Protein AF-X1VBW2-F1 (afdb_monomer)

Nearest PDB structures (foldseek):
  4lmq-assembly1_D  TM=4.873E-01  e=2.184E+00  Homo sapiens
  6ukl-assembly3_F  TM=3.690E-01  e=1.501E+00  Escherichia coli
  3hp3-assembly4_G  TM=3.374E-01  e=3.178E+00  Homo sapiens
  5dv7-assembly1_C  TM=2.559E-01  e=3.178E+00  Mus musculus

Foldseek 3Di:
DFDWDAPDPPDPVRTDGPPDDDDCVVVAVAWDDWDADPVRQKIWIQHDVVRDIDMDGDPPPVVVVVVVVCVVVPDDDPDDDD

Organism: NCBI:txid412755

Structure (mmCIF, N/CA/C/O backbone):
data_AF-X1VBW2-F1
#
_entry.id   AF-X1VBW2-F1
#
loop_
_atom_site.group_PDB
_atom_site.id
_atom_site.type_symbol
_atom_site.label_atom_id
_atom_site.label_alt_id
_atom_site.label_comp_id
_atom_site.label_asym_id
_atom_site.label_entity_id
_atom_site.label_seq_id
_atom_site.pdbx_PDB_ins_code
_atom_site.Cartn_x
_atom_site.Cartn_y
_atom_site.Cartn_z
_atom_site.occupancy
_atom_site.B_iso_or_equiv
_atom_site.auth_seq_id
_atom_site.auth_comp_id
_atom_site.auth_asym_id
_atom_site.auth_atom_id
_atom_site.pdbx_PDB_model_num
ATOM 1 N N . MET A 1 1 ? 3.536 5.332 -0.316 1.00 86.19 1 MET A N 1
ATOM 2 C CA . MET A 1 1 ? 2.282 4.596 -0.043 1.00 86.19 1 MET A CA 1
ATOM 3 C C . MET A 1 1 ? 2.063 4.569 1.456 1.00 86.19 1 MET A C 1
ATOM 5 O O . MET A 1 1 ? 3.024 4.317 2.171 1.00 86.19 1 MET A O 1
ATOM 9 N N . PHE A 1 2 ? 0.861 4.891 1.923 1.00 88.56 2 PHE A N 1
ATOM 10 C CA . PHE A 1 2 ? 0.559 5.123 3.339 1.00 88.56 2 PHE A CA 1
ATOM 11 C C . PHE A 1 2 ? -0.497 4.137 3.823 1.00 88.56 2 PHE A C 1
ATOM 13 O O . PHE A 1 2 ? -1.358 3.727 3.045 1.00 88.56 2 PHE A O 1
ATOM 20 N N . GLN A 1 3 ? -0.426 3.759 5.096 1.00 87.12 3 GLN A N 1
ATOM 21 C CA . GLN A 1 3 ? -1.398 2.870 5.714 1.00 87.12 3 GLN A CA 1
ATOM 22 C C . GLN A 1 3 ? -2.344 3.659 6.617 1.00 87.12 3 GLN A C 1
ATOM 24 O O . GLN A 1 3 ? -1.909 4.458 7.447 1.00 87.12 3 GLN A O 1
ATOM 29 N N . TYR A 1 4 ? -3.636 3.379 6.470 1.00 87.81 4 TYR A N 1
ATOM 30 C CA . TYR A 1 4 ? -4.700 3.945 7.287 1.00 87.81 4 TYR A CA 1
ATOM 31 C C . TYR A 1 4 ? -5.517 2.823 7.909 1.00 87.81 4 TYR A C 1
ATOM 33 O O . TYR A 1 4 ? -5.669 1.745 7.326 1.00 87.81 4 TYR A O 1
ATOM 41 N N . LEU A 1 5 ? -6.039 3.098 9.094 1.00 85.88 5 LEU A N 1
ATOM 42 C CA . LEU A 1 5 ? -7.034 2.280 9.752 1.00 85.88 5 LEU A CA 1
ATOM 43 C C . LEU A 1 5 ? -8.410 2.916 9.560 1.00 85.88 5 LEU A C 1
ATOM 45 O O . LEU A 1 5 ? -8.558 4.094 9.851 1.00 85.88 5 LEU A O 1
ATOM 49 N N . LEU A 1 6 ? -9.403 2.141 9.127 1.00 85.88 6 LEU A N 1
ATOM 50 C CA . LEU A 1 6 ? -10.803 2.566 9.152 1.00 85.88 6 LEU A CA 1
ATOM 51 C C . LEU A 1 6 ? -11.451 2.031 10.429 1.00 85.88 6 LEU A C 1
ATOM 53 O O . LEU A 1 6 ? -11.365 0.825 10.682 1.00 85.88 6 LEU A O 1
ATOM 57 N N . SER A 1 7 ? -12.075 2.899 11.229 1.00 86.19 7 SER A N 1
ATOM 58 C CA . SER A 1 7 ? -12.863 2.439 12.383 1.00 86.19 7 SER A CA 1
ATOM 59 C C . SER A 1 7 ? -14.229 1.893 11.967 1.00 86.19 7 SER A C 1
ATOM 61 O O . SER A 1 7 ? -14.779 1.054 12.671 1.00 86.19 7 SER A O 1
ATOM 63 N N . THR A 1 8 ? -14.745 2.310 10.806 1.00 84.31 8 THR A N 1
ATOM 64 C CA . THR A 1 8 ? -15.948 1.750 10.177 1.00 84.31 8 THR A CA 1
ATOM 65 C C . THR A 1 8 ? -15.589 1.166 8.816 1.00 84.31 8 THR A C 1
ATOM 67 O O . THR A 1 8 ? -14.915 1.806 8.008 1.00 84.31 8 THR A O 1
ATOM 70 N N . GLU A 1 9 ? -16.006 -0.075 8.549 1.00 84.56 9 GLU A N 1
ATOM 71 C CA . GLU A 1 9 ? -15.697 -0.723 7.274 1.00 84.56 9 GLU A CA 1
ATOM 72 C C . GLU A 1 9 ? -16.258 0.086 6.099 1.00 84.56 9 GLU A C 1
ATOM 74 O O . GLU A 1 9 ? -17.406 0.520 6.120 1.00 84.56 9 GLU A O 1
ATOM 79 N N . TRP A 1 10 ? -15.435 0.262 5.063 1.00 85.44 10 TRP A N 1
ATOM 80 C CA . TRP A 1 10 ? -15.787 0.970 3.824 1.00 85.44 10 TRP A CA 1
ATOM 81 C C . TRP A 1 10 ? -16.111 2.467 3.970 1.00 85.44 10 TRP A C 1
ATOM 83 O O . TRP A 1 10 ? -16.454 3.099 2.973 1.00 85.44 10 TRP A O 1
ATOM 93 N N . ASP A 1 11 ? -15.923 3.063 5.151 1.00 91.44 11 ASP A N 1
ATOM 94 C CA . ASP A 1 11 ? -16.075 4.503 5.364 1.00 91.44 11 ASP A CA 1
ATOM 95 C C . ASP A 1 11 ? -14.709 5.197 5.468 1.00 91.44 11 ASP A C 1
ATOM 97 O O . ASP A 1 11 ? -14.026 5.148 6.495 1.00 91.44 11 ASP A O 1
ATOM 101 N N . ILE A 1 12 ? -14.317 5.889 4.396 1.00 93.69 12 ILE A N 1
ATOM 102 C CA . ILE A 1 12 ? -13.045 6.619 4.327 1.00 93.69 12 ILE A CA 1
ATOM 103 C C . ILE A 1 12 ? -12.973 7.812 5.289 1.00 93.69 12 ILE A C 1
ATOM 105 O O . ILE A 1 12 ? -11.873 8.224 5.652 1.00 93.69 12 ILE A O 1
ATOM 109 N N . SER A 1 13 ? -14.109 8.361 5.734 1.00 96.69 13 SER A N 1
ATOM 110 C CA . SER A 1 13 ? -14.113 9.466 6.702 1.00 96.69 13 SER A CA 1
ATOM 111 C C . SER A 1 13 ? -13.587 9.029 8.071 1.00 96.69 13 SER A C 1
ATOM 113 O O . SER A 1 13 ? -13.089 9.848 8.839 1.00 96.69 13 SER A O 1
ATOM 115 N N . THR 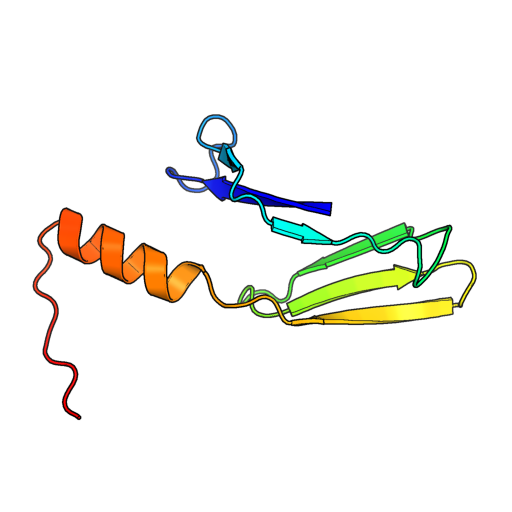A 1 14 ? -13.612 7.720 8.336 1.00 91.31 14 THR A N 1
ATOM 116 C CA . THR A 1 14 ? -13.084 7.112 9.559 1.00 91.31 14 THR A CA 1
ATOM 117 C C . THR A 1 14 ? -11.603 6.733 9.477 1.00 91.31 14 THR A C 1
ATOM 119 O O . THR A 1 14 ? -11.093 6.02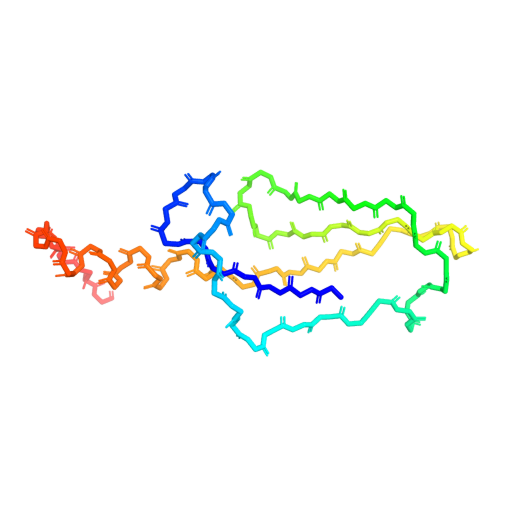9 10.352 1.00 91.31 14 THR A O 1
ATOM 122 N N . ALA A 1 15 ? -10.902 7.165 8.423 1.00 92.25 15 ALA A N 1
ATOM 123 C CA . ALA A 1 15 ? -9.505 6.832 8.201 1.00 92.25 15 ALA A CA 1
ATOM 124 C C . ALA A 1 15 ? -8.563 7.567 9.167 1.00 92.25 15 ALA A C 1
ATOM 126 O O . ALA A 1 15 ? -8.386 8.781 9.091 1.00 92.25 15 ALA A O 1
ATOM 127 N N . THR A 1 16 ? -7.856 6.803 9.995 1.00 91.69 16 THR A N 1
ATOM 128 C CA . THR A 1 16 ? -6.779 7.290 10.861 1.00 91.69 16 THR A CA 1
ATOM 129 C C . THR A 1 16 ? -5.435 6.817 10.324 1.00 91.69 16 THR A C 1
ATOM 131 O O . THR A 1 16 ? -5.224 5.621 10.113 1.00 91.69 16 THR A O 1
ATOM 134 N N . TYR A 1 17 ? -4.511 7.749 10.085 1.00 89.06 17 TYR A N 1
ATOM 135 C CA . TYR A 1 17 ? -3.146 7.409 9.683 1.00 89.06 17 TYR A CA 1
ATOM 136 C C . TYR A 1 17 ? -2.418 6.713 10.835 1.00 89.06 17 TYR A C 1
ATOM 138 O O . TYR A 1 17 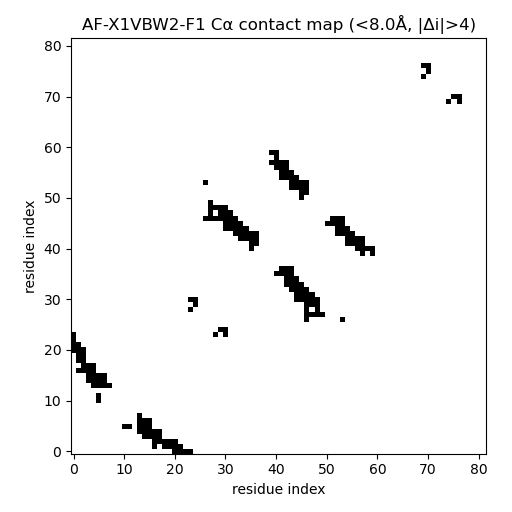? -2.462 7.188 11.965 1.00 89.06 17 TYR A O 1
ATOM 146 N N . ILE A 1 18 ? -1.731 5.605 10.551 1.00 88.12 18 ILE A N 1
ATOM 147 C CA . ILE A 1 18 ? -1.064 4.790 11.584 1.00 88.12 18 ILE A CA 1
ATOM 148 C C . ILE A 1 18 ? 0.467 4.853 11.518 1.00 88.12 18 ILE A C 1
ATOM 150 O O . ILE A 1 18 ? 1.143 3.887 11.866 1.00 88.12 18 ILE A O 1
ATOM 154 N N . GLU A 1 19 ? 1.017 5.952 10.995 1.00 89.38 19 GLU A N 1
ATOM 155 C CA . GLU A 1 19 ? 2.469 6.203 10.925 1.00 89.38 19 GLU A CA 1
ATOM 156 C C . GLU A 1 19 ? 3.274 5.156 10.137 1.00 89.38 19 GLU A C 1
ATOM 158 O O . GLU A 1 19 ? 4.498 5.079 10.231 1.00 89.38 19 GLU A O 1
ATOM 163 N N . LYS A 1 20 ? 2.601 4.364 9.296 1.00 86.38 20 LYS A N 1
ATOM 164 C CA . LYS A 1 20 ? 3.242 3.382 8.420 1.00 86.38 20 LYS A CA 1
ATOM 165 C C . LYS A 1 20 ? 3.194 3.831 6.974 1.00 86.38 20 LYS A C 1
ATOM 167 O O . LYS A 1 20 ? 2.131 4.119 6.419 1.00 86.38 20 LYS A O 1
ATOM 172 N N . SER A 1 21 ? 4.361 3.814 6.343 1.00 90.06 21 SER A N 1
ATOM 173 C CA . SER A 1 21 ? 4.499 4.092 4.923 1.00 90.06 21 SER A CA 1
ATOM 174 C C . SER A 1 21 ? 5.564 3.212 4.276 1.00 90.06 21 SER A C 1
ATOM 176 O O . SER A 1 21 ? 6.458 2.685 4.935 1.00 90.06 21 SER A O 1
ATOM 178 N N . LYS A 1 22 ? 5.442 3.043 2.961 1.00 90.75 22 LYS A N 1
ATOM 179 C CA . LYS A 1 22 ? 6.434 2.396 2.106 1.00 90.75 22 LYS A CA 1
ATOM 180 C C . LYS A 1 22 ? 6.681 3.270 0.883 1.00 90.75 22 LYS A C 1
ATOM 182 O O . LYS A 1 22 ? 5.744 3.593 0.141 1.00 90.75 22 LYS A O 1
ATOM 187 N N . TYR A 1 23 ? 7.937 3.658 0.699 1.00 93.75 23 TYR A N 1
ATOM 188 C CA . TYR A 1 23 ? 8.440 4.205 -0.552 1.00 93.75 23 TYR A CA 1
ATOM 189 C C . TYR A 1 23 ? 8.830 3.045 -1.472 1.00 93.75 23 TYR A C 1
ATOM 191 O O . TYR A 1 23 ? 9.466 2.093 -1.015 1.00 93.75 23 TYR A O 1
ATOM 199 N N . VAL A 1 24 ? 8.363 3.104 -2.719 1.00 94.31 24 VAL A N 1
ATOM 200 C CA . VAL A 1 24 ? 8.591 2.071 -3.749 1.00 94.31 24 VAL A CA 1
ATOM 201 C C . VAL A 1 24 ? 9.441 2.585 -4.915 1.00 94.31 24 VAL A C 1
ATOM 203 O O . VAL A 1 24 ? 9.687 1.858 -5.869 1.00 94.31 24 VAL A O 1
ATOM 206 N N . GLY A 1 25 ? 9.847 3.859 -4.863 1.00 94.81 25 GLY A N 1
ATOM 207 C CA . GLY A 1 25 ? 10.621 4.487 -5.934 1.00 94.81 25 GLY A CA 1
ATOM 208 C C . GLY A 1 25 ? 12.077 4.025 -5.985 1.00 94.81 25 GLY A C 1
ATOM 209 O O . GLY A 1 25 ? 12.736 4.251 -6.994 1.00 94.81 25 GLY A O 1
ATOM 210 N N . ASP A 1 26 ? 12.562 3.370 -4.926 1.00 94.38 26 ASP A N 1
ATOM 211 C CA . ASP A 1 26 ? 13.871 2.707 -4.920 1.00 94.38 26 ASP A CA 1
ATOM 212 C C . ASP A 1 26 ? 13.832 1.402 -5.730 1.00 94.38 26 ASP A C 1
ATOM 214 O O . ASP A 1 26 ? 14.837 0.986 -6.302 1.00 94.38 26 ASP A O 1
ATOM 218 N N . GLU A 1 27 ? 12.668 0.749 -5.789 1.00 94.69 27 GLU A N 1
ATOM 219 C CA . GLU A 1 27 ? 12.453 -0.471 -6.556 1.00 94.69 27 GLU A CA 1
ATOM 220 C C . GLU A 1 27 ? 12.181 -0.194 -8.035 1.00 94.69 27 GLU A C 1
ATOM 222 O O . GLU A 1 27 ? 12.756 -0.874 -8.877 1.00 94.69 27 GLU A O 1
ATOM 227 N N . ASP A 1 28 ? 11.332 0.780 -8.367 1.00 96.88 28 ASP A N 1
ATOM 228 C CA . ASP A 1 28 ? 11.086 1.234 -9.743 1.00 96.88 28 ASP A CA 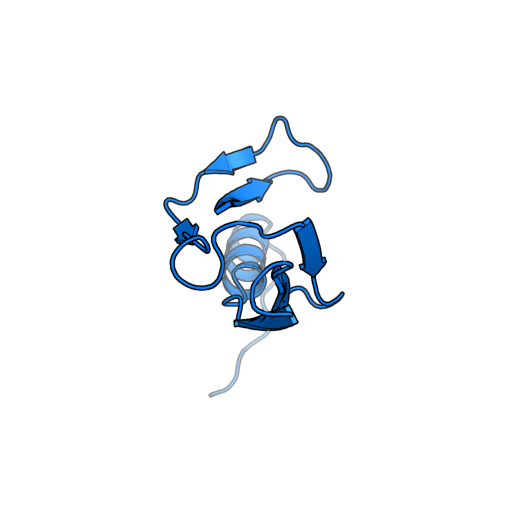1
ATOM 229 C C . ASP A 1 28 ? 10.602 2.691 -9.714 1.00 96.88 28 ASP A C 1
ATOM 231 O O . ASP A 1 28 ? 9.724 3.044 -8.926 1.00 96.88 28 ASP A O 1
ATOM 235 N N . THR A 1 29 ? 11.147 3.550 -10.577 1.00 96.94 29 THR A N 1
ATOM 236 C CA . THR A 1 29 ? 10.757 4.969 -10.641 1.00 96.94 29 THR A CA 1
ATOM 237 C C . THR A 1 29 ? 9.478 5.208 -11.449 1.00 96.94 29 THR A C 1
ATOM 239 O O . THR A 1 29 ? 8.948 6.320 -11.436 1.00 96.94 29 THR A O 1
ATOM 242 N N . TYR A 1 30 ? 8.940 4.177 -12.112 1.00 96.75 30 TYR A N 1
ATOM 243 C CA . TYR A 1 30 ? 7.660 4.202 -12.818 1.00 96.75 30 TYR A CA 1
ATOM 244 C C . TYR A 1 30 ? 6.779 2.978 -12.474 1.00 96.75 30 TYR A C 1
ATOM 246 O O . TYR A 1 30 ? 6.520 2.110 -13.319 1.00 96.75 30 TYR A O 1
ATOM 254 N N . PRO A 1 31 ? 6.289 2.878 -11.223 1.00 96.00 31 PRO A N 1
ATOM 255 C CA . PRO A 1 31 ? 5.314 1.866 -10.839 1.00 96.00 31 PRO A CA 1
ATOM 256 C C . PRO A 1 31 ? 3.922 2.237 -11.374 1.00 96.00 31 PRO A C 1
ATOM 258 O O . PRO A 1 31 ? 3.500 3.388 -11.269 1.00 96.00 31 PRO A O 1
ATOM 261 N N . PHE A 1 32 ? 3.184 1.268 -11.923 1.00 95.06 32 PHE A N 1
ATOM 262 C CA . PHE A 1 32 ? 1.907 1.535 -12.614 1.00 95.06 32 PHE A CA 1
ATOM 263 C C . PHE A 1 32 ? 0.744 0.616 -12.218 1.00 95.06 32 PHE A C 1
ATOM 265 O O . PHE A 1 32 ? -0.389 0.849 -12.631 1.00 95.06 32 PHE A O 1
ATOM 272 N N . GLY A 1 33 ? 0.994 -0.416 -11.412 1.00 94.50 33 GLY A N 1
ATOM 273 C CA . GLY A 1 33 ? -0.041 -1.334 -10.933 1.00 94.50 33 GLY A CA 1
ATOM 274 C C . GLY A 1 33 ? 0.089 -1.603 -9.439 1.00 94.50 33 GLY A C 1
ATOM 275 O O . GLY A 1 33 ? 1.204 -1.707 -8.930 1.00 94.50 33 GLY A O 1
ATOM 276 N N . LEU A 1 34 ? -1.051 -1.740 -8.757 1.00 94.38 34 LEU A N 1
ATOM 277 C CA . LEU A 1 34 ? -1.159 -2.079 -7.337 1.00 94.38 34 LEU A CA 1
ATOM 278 C C . LEU A 1 34 ? -2.287 -3.098 -7.143 1.00 94.38 34 LEU A C 1
ATOM 280 O O . LEU A 1 34 ? -3.401 -2.886 -7.614 1.00 94.38 34 LEU A O 1
ATOM 284 N N . SER A 1 35 ? -2.011 -4.178 -6.414 1.00 95.38 35 SER A N 1
ATOM 285 C CA . SER A 1 35 ? -3.031 -5.150 -6.009 1.00 95.38 35 SER A CA 1
ATOM 286 C C . SER A 1 35 ? -2.747 -5.710 -4.621 1.00 95.38 35 SER A C 1
ATOM 288 O O . SER A 1 35 ? -1.592 -5.883 -4.231 1.00 95.38 35 SER A O 1
ATOM 290 N N . PHE A 1 36 ? -3.803 -6.061 -3.894 1.00 92.00 36 PHE A N 1
ATOM 291 C CA . PHE A 1 36 ? -3.716 -6.750 -2.609 1.00 92.00 36 PHE A CA 1
ATOM 292 C C . PHE A 1 36 ? -4.168 -8.200 -2.758 1.00 92.00 36 PHE A C 1
ATOM 294 O O . PHE A 1 36 ? -5.077 -8.506 -3.531 1.00 92.00 36 PHE A O 1
ATOM 301 N N . LYS A 1 37 ? -3.543 -9.110 -2.006 1.00 92.75 37 LYS A N 1
ATOM 302 C CA . LYS A 1 37 ? -4.085 -10.463 -1.844 1.00 92.75 37 LYS A CA 1
ATOM 303 C C . LYS A 1 37 ? -5.416 -10.365 -1.078 1.00 92.75 37 LYS A C 1
ATOM 305 O O . LYS A 1 37 ? -5.474 -9.582 -0.130 1.00 92.75 37 LYS A O 1
ATOM 310 N N . PRO A 1 38 ? -6.455 -11.157 -1.410 1.00 88.44 38 PRO A N 1
ATOM 311 C CA . PRO A 1 38 ? -7.760 -11.067 -0.743 1.00 88.44 38 PRO A CA 1
ATOM 312 C C . PRO A 1 38 ? -7.727 -11.239 0.782 1.00 88.44 38 PRO A C 1
ATOM 314 O O . PRO A 1 38 ? -8.561 -10.682 1.485 1.00 88.44 38 PRO A O 1
ATOM 317 N N . ASP A 1 39 ? -6.746 -11.975 1.311 1.00 86.06 39 ASP A N 1
ATOM 318 C CA . ASP A 1 39 ? -6.556 -12.149 2.757 1.00 86.06 39 ASP A CA 1
ATOM 319 C C . ASP A 1 39 ? -5.830 -10.972 3.445 1.00 86.06 39 ASP A C 1
ATOM 321 O O . ASP A 1 39 ? -5.618 -10.997 4.657 1.00 86.06 39 ASP A O 1
ATOM 325 N N . GLY A 1 40 ? -5.422 -9.949 2.687 1.00 84.38 40 GLY A N 1
ATOM 326 C CA . GLY A 1 40 ? -4.732 -8.756 3.178 1.00 84.38 40 GLY A CA 1
ATOM 327 C C . GLY A 1 40 ? -3.285 -8.978 3.629 1.00 84.38 40 GLY A C 1
ATOM 328 O O . GLY A 1 40 ? -2.674 -8.054 4.157 1.00 84.38 40 GLY A O 1
ATOM 329 N N . SER A 1 41 ? -2.715 -10.172 3.432 1.00 89.75 41 SER A N 1
ATOM 330 C CA . SER A 1 41 ? -1.362 -10.511 3.909 1.00 89.75 41 SER A CA 1
ATOM 331 C C . SER A 1 41 ? -0.240 -10.033 2.988 1.00 89.75 41 SER A C 1
ATOM 333 O O . SER A 1 41 ? 0.925 -9.988 3.387 1.00 89.75 41 SER A O 1
ATOM 335 N N . LYS A 1 42 ? -0.572 -9.702 1.737 1.00 92.25 42 LYS A N 1
ATOM 336 C CA . LYS A 1 42 ? 0.395 -9.324 0.709 1.00 92.25 42 LYS A CA 1
ATOM 337 C C . LYS A 1 42 ? -0.118 -8.191 -0.159 1.00 92.25 42 LYS A C 1
ATOM 339 O O . LYS A 1 42 ? -1.315 -8.082 -0.427 1.00 92.25 42 LYS A O 1
ATOM 344 N N . MET A 1 43 ? 0.832 -7.420 -0.658 1.00 93.25 43 MET A N 1
ATOM 345 C CA . MET A 1 43 ? 0.635 -6.375 -1.648 1.00 93.25 43 MET A CA 1
ATOM 346 C C . MET A 1 43 ? 1.627 -6.570 -2.792 1.00 93.25 43 MET A C 1
ATOM 348 O O . MET A 1 43 ? 2.772 -6.964 -2.566 1.00 93.25 43 MET A O 1
ATOM 352 N N . TYR A 1 44 ? 1.177 -6.279 -4.005 1.00 96.50 44 TYR A N 1
ATOM 353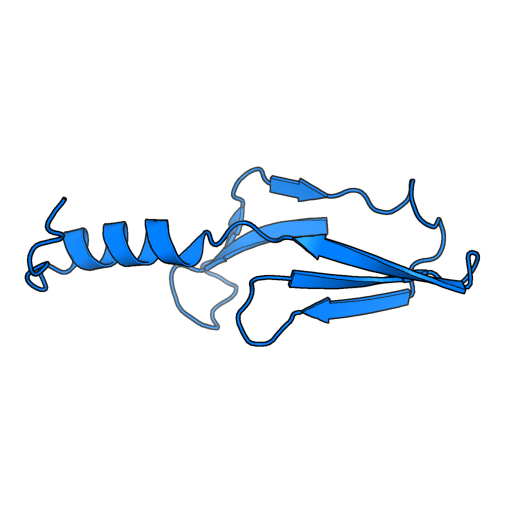 C CA . TYR A 1 44 ? 1.929 -6.429 -5.241 1.00 96.50 44 TYR A CA 1
ATOM 354 C C . TYR A 1 44 ? 1.992 -5.090 -5.968 1.00 96.50 44 TYR A C 1
ATOM 356 O O . TYR A 1 44 ? 0.968 -4.419 -6.099 1.00 96.50 44 TYR A O 1
ATOM 364 N N . ILE A 1 45 ? 3.179 -4.731 -6.452 1.00 97.00 45 ILE A N 1
ATOM 365 C CA . ILE A 1 45 ? 3.421 -3.549 -7.282 1.00 97.00 45 ILE A CA 1
ATOM 366 C C . ILE A 1 45 ? 4.001 -3.997 -8.619 1.00 97.00 45 ILE A C 1
ATOM 368 O O . ILE A 1 45 ? 4.922 -4.812 -8.647 1.00 97.00 45 ILE A O 1
ATOM 372 N N . MET A 1 46 ? 3.488 -3.447 -9.717 1.00 97.62 46 MET A N 1
ATOM 373 C CA . MET A 1 46 ? 4.066 -3.636 -11.049 1.00 97.62 46 MET A CA 1
ATOM 374 C C . MET A 1 46 ? 4.967 -2.451 -11.400 1.00 97.62 46 MET A C 1
ATOM 376 O O . MET A 1 46 ? 4.483 -1.321 -11.496 1.00 97.62 46 MET A O 1
ATOM 380 N N . GLY A 1 47 ? 6.258 -2.719 -11.599 1.00 97.69 47 GLY A N 1
ATOM 381 C CA . GLY A 1 47 ? 7.236 -1.765 -12.118 1.00 97.69 47 GLY A CA 1
ATOM 382 C C . GLY A 1 47 ? 7.317 -1.833 -13.642 1.00 97.69 47 GLY A C 1
ATOM 383 O O . GLY A 1 47 ? 7.480 -2.917 -14.211 1.00 97.69 47 GLY A O 1
ATOM 384 N N . TYR A 1 48 ? 7.166 -0.692 -14.315 1.00 97.38 48 TYR A N 1
ATOM 385 C CA . TYR A 1 48 ? 7.206 -0.629 -15.775 1.00 97.38 48 TYR A CA 1
ATOM 386 C C . TYR A 1 48 ? 8.638 -0.673 -16.314 1.00 97.38 48 TYR A C 1
ATOM 388 O O . TYR A 1 48 ? 8.909 -1.405 -17.268 1.00 97.38 48 TYR A O 1
ATOM 396 N N . LEU A 1 49 ? 9.559 0.093 -15.716 1.00 97.12 49 LEU A N 1
ATOM 397 C CA . LEU A 1 49 ? 10.924 0.237 -16.232 1.00 97.12 49 LEU A CA 1
ATOM 398 C C . LEU A 1 49 ? 11.726 -1.042 -16.023 1.00 97.12 49 LEU A C 1
ATOM 400 O O . LEU A 1 49 ? 12.351 -1.548 -16.957 1.00 97.12 49 LEU A O 1
ATOM 404 N N . ASN A 1 50 ? 11.631 -1.607 -14.823 1.00 96.69 50 ASN A N 1
ATOM 405 C CA . ASN A 1 50 ? 12.344 -2.820 -14.448 1.00 96.69 50 ASN A CA 1
ATOM 406 C C . ASN A 1 50 ? 11.599 -4.092 -14.864 1.00 96.69 50 ASN A C 1
ATOM 408 O O . ASN A 1 50 ? 12.115 -5.190 -14.660 1.00 96.69 50 ASN A O 1
ATOM 412 N N . LYS A 1 51 ? 10.392 -3.968 -15.443 1.00 96.62 51 LYS A N 1
ATOM 413 C CA . LYS A 1 51 ? 9.548 -5.086 -15.909 1.00 96.62 51 LYS A CA 1
ATOM 414 C C . LYS A 1 51 ? 9.383 -6.173 -14.843 1.00 96.62 51 LYS A C 1
ATOM 416 O O . LYS A 1 51 ? 9.447 -7.367 -15.131 1.00 96.62 51 LYS A O 1
ATOM 421 N N . THR A 1 52 ? 9.216 -5.742 -13.597 1.00 97.62 52 THR A N 1
ATOM 422 C CA . THR A 1 52 ? 9.279 -6.605 -12.417 1.00 97.62 52 THR A CA 1
ATOM 423 C C . THR A 1 52 ? 8.039 -6.409 -11.555 1.00 97.62 52 THR A C 1
ATOM 425 O O . THR A 1 52 ? 7.520 -5.300 -11.421 1.00 97.62 52 THR A O 1
ATOM 428 N N . ILE A 1 53 ? 7.559 -7.503 -10.963 1.00 97.50 53 ILE A N 1
ATOM 429 C CA . ILE A 1 53 ? 6.520 -7.468 -9.935 1.00 97.50 53 ILE A CA 1
ATOM 430 C C . ILE A 1 53 ? 7.201 -7.562 -8.574 1.00 97.50 53 ILE A C 1
ATOM 432 O O . ILE A 1 53 ? 7.862 -8.555 -8.269 1.00 97.50 53 ILE A O 1
ATOM 436 N N . TYR A 1 54 ? 7.001 -6.546 -7.744 1.00 96.94 54 TYR A N 1
ATOM 437 C CA . TYR A 1 54 ? 7.484 -6.508 -6.370 1.00 96.94 54 TYR A CA 1
ATOM 438 C C . TYR A 1 54 ? 6.380 -6.985 -5.432 1.00 96.94 54 TYR A C 1
ATOM 440 O O . TYR A 1 54 ? 5.223 -6.583 -5.564 1.00 96.94 54 TYR A O 1
ATOM 448 N N . GLN A 1 55 ? 6.731 -7.844 -4.477 1.00 96.00 55 GLN A N 1
ATOM 449 C CA . GLN A 1 55 ? 5.810 -8.366 -3.471 1.00 96.00 55 GLN A CA 1
ATOM 450 C C . GLN A 1 55 ? 6.250 -7.895 -2.088 1.00 96.00 55 GLN A C 1
ATOM 452 O O . GLN A 1 55 ? 7.402 -8.079 -1.701 1.00 96.00 55 GLN A O 1
ATOM 457 N N . TYR A 1 56 ? 5.298 -7.396 -1.308 1.00 92.44 56 TYR A N 1
ATOM 458 C CA . TYR A 1 56 ? 5.514 -6.986 0.072 1.00 92.44 56 TYR A CA 1
ATOM 459 C C . TYR A 1 56 ? 4.601 -7.772 1.003 1.00 92.44 56 TYR A C 1
ATOM 461 O O . TYR A 1 56 ? 3.404 -7.921 0.740 1.00 92.44 56 TYR A O 1
ATOM 469 N N . SER A 1 57 ? 5.166 -8.250 2.107 1.00 91.00 57 SER A N 1
ATOM 470 C CA . SER A 1 57 ? 4.393 -8.806 3.214 1.00 91.00 57 SER A CA 1
ATOM 471 C C . SER A 1 57 ? 3.776 -7.666 4.013 1.00 91.00 57 SER A C 1
ATOM 473 O O . SER A 1 57 ? 4.482 -6.763 4.463 1.00 91.00 57 SER A O 1
ATOM 475 N N . LEU A 1 58 ? 2.462 -7.714 4.207 1.00 84.31 58 LEU A N 1
ATOM 476 C CA . LEU A 1 58 ? 1.754 -6.792 5.079 1.00 84.31 58 LEU A CA 1
ATOM 477 C C . LEU A 1 58 ? 1.564 -7.472 6.434 1.00 84.31 58 LEU A C 1
ATOM 479 O O . LEU A 1 58 ? 0.915 -8.520 6.502 1.00 84.31 58 LEU A O 1
ATOM 483 N N . PRO A 1 59 ? 2.114 -6.913 7.525 1.00 72.94 59 PRO A N 1
ATOM 484 C CA . PRO A 1 59 ? 1.827 -7.425 8.853 1.00 72.94 59 PRO A CA 1
ATOM 485 C C . PRO A 1 59 ? 0.315 -7.366 9.073 1.00 72.94 59 PRO A C 1
ATOM 487 O O . PRO A 1 59 ? -0.295 -6.316 8.859 1.00 72.94 59 PRO A O 1
ATOM 490 N N . LEU A 1 60 ? -0.285 -8.485 9.490 1.00 63.91 60 LEU A N 1
ATOM 491 C CA . LEU A 1 60 ? -1.706 -8.584 9.820 1.00 63.91 60 LEU A CA 1
ATOM 492 C C . LEU A 1 60 ? -2.045 -7.636 10.981 1.00 63.91 60 LEU A C 1
ATOM 494 O O . LEU A 1 60 ? -2.118 -8.047 12.136 1.00 63.91 60 LEU A O 1
ATOM 498 N N . LEU A 1 61 ? -2.305 -6.363 10.684 1.00 58.75 61 LEU A N 1
ATOM 499 C CA . LEU A 1 61 ? -2.787 -5.408 11.683 1.00 58.75 61 LEU A CA 1
ATOM 500 C C . LEU A 1 61 ? -4.227 -5.738 12.112 1.00 58.75 61 LEU A C 1
ATOM 502 O O . LEU A 1 61 ? -4.664 -5.361 13.195 1.00 58.75 61 LEU A O 1
ATOM 506 N N . ARG A 1 62 ? -4.953 -6.507 11.287 1.00 57.47 62 ARG A N 1
ATOM 507 C CA . ARG A 1 62 ? -6.327 -6.930 11.572 1.00 57.47 62 ARG A CA 1
ATOM 508 C C . ARG A 1 62 ? -6.442 -7.890 12.758 1.00 57.47 62 ARG A C 1
ATOM 510 O O . ARG A 1 62 ? -7.466 -7.838 13.424 1.00 57.47 62 ARG A O 1
ATOM 517 N N . LYS A 1 63 ? -5.437 -8.727 13.064 1.00 52.44 63 LYS A N 1
ATOM 518 C CA . LYS A 1 63 ? -5.531 -9.644 14.221 1.00 52.44 63 LYS A CA 1
ATOM 519 C C . LYS A 1 63 ? -5.464 -8.892 15.549 1.00 52.44 63 LYS A C 1
ATOM 521 O O . LYS A 1 63 ? -6.307 -9.118 16.406 1.00 52.44 63 LYS A O 1
ATOM 526 N N . PHE A 1 64 ? -4.518 -7.963 15.684 1.00 51.69 64 PHE A N 1
ATOM 527 C CA . PHE A 1 64 ? -4.374 -7.177 16.910 1.00 51.69 64 PHE A CA 1
ATOM 528 C C . PHE A 1 64 ? -5.536 -6.207 17.109 1.00 51.69 64 PHE A C 1
ATOM 530 O O . PHE A 1 64 ? -6.020 -6.069 18.224 1.00 51.69 64 PHE A O 1
ATOM 537 N N . LEU A 1 65 ? -6.048 -5.599 16.036 1.00 56.28 65 LEU A N 1
ATOM 538 C CA . LEU A 1 65 ? -7.149 -4.658 16.179 1.00 56.28 65 LEU A CA 1
ATOM 539 C C . LEU A 1 65 ? -8.515 -5.335 16.354 1.00 56.28 65 LEU A C 1
ATOM 541 O O . LEU A 1 65 ? -9.297 -4.849 17.157 1.00 56.28 65 LEU A O 1
ATOM 545 N N . LYS A 1 66 ? -8.800 -6.471 15.691 1.00 56.34 66 LYS A N 1
ATOM 546 C CA . LYS A 1 66 ? -10.019 -7.246 15.994 1.00 56.34 66 LYS A CA 1
ATOM 547 C C . LYS A 1 66 ?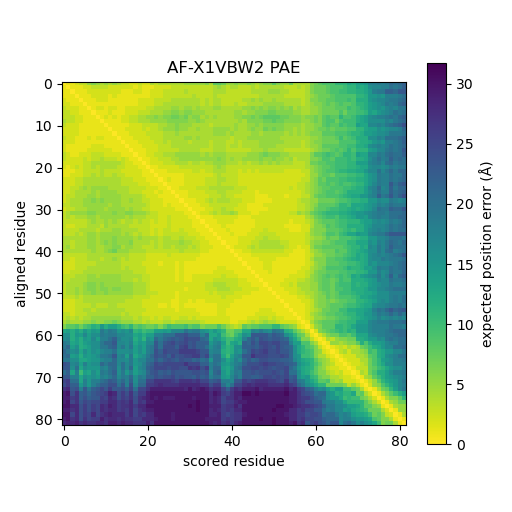 -10.015 -7.763 17.426 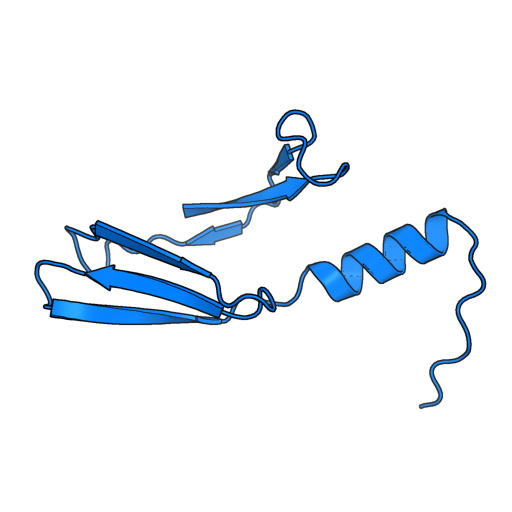1.00 56.34 66 LYS A C 1
ATOM 549 O O . LYS A 1 66 ? -11.062 -7.735 18.049 1.00 56.34 66 LYS A O 1
ATOM 554 N N . ALA A 1 67 ? -8.867 -8.205 17.942 1.00 50.97 67 ALA A N 1
ATOM 555 C CA . ALA A 1 67 ? -8.761 -8.612 19.339 1.00 50.97 67 ALA A CA 1
ATOM 556 C C . ALA A 1 67 ? -9.050 -7.430 20.275 1.00 50.97 67 ALA A C 1
ATOM 558 O O . ALA A 1 67 ? -9.889 -7.550 21.152 1.00 50.97 67 ALA A O 1
ATOM 559 N N . VAL A 1 68 ? -8.442 -6.262 20.046 1.00 55.12 68 VAL A N 1
ATOM 560 C CA . VAL A 1 68 ? -8.675 -5.070 20.884 1.00 55.12 68 VAL A CA 1
ATOM 561 C C . VAL A 1 68 ? -10.110 -4.527 20.760 1.00 55.12 68 VAL A C 1
ATOM 563 O O . VAL A 1 68 ? -10.689 -4.140 21.770 1.00 55.12 68 VAL A O 1
ATOM 566 N N . LEU A 1 69 ? -10.716 -4.548 19.567 1.00 56.12 69 LEU A N 1
ATOM 567 C CA . LEU A 1 69 ? -12.122 -4.169 19.351 1.00 56.12 69 LEU A CA 1
ATOM 568 C C . LEU A 1 69 ? -13.096 -5.186 19.971 1.00 56.12 69 LEU A C 1
ATOM 570 O O . LEU A 1 69 ? -14.037 -4.781 20.637 1.00 56.12 69 LEU A O 1
ATOM 574 N N . SER A 1 70 ? -12.822 -6.490 19.860 1.00 56.53 70 SER A N 1
ATOM 575 C CA . SER A 1 70 ? -13.603 -7.551 20.518 1.00 56.53 70 SER A CA 1
ATOM 576 C C . SER A 1 70 ? -13.539 -7.459 22.046 1.00 56.53 70 SER A C 1
ATOM 578 O O . SER A 1 70 ? -14.555 -7.684 22.700 1.00 56.53 70 SER A O 1
ATOM 580 N N . ILE A 1 71 ? -12.386 -7.078 22.617 1.00 58.72 71 ILE A N 1
ATOM 581 C CA . ILE A 1 71 ? -12.261 -6.796 24.058 1.00 58.72 71 ILE A CA 1
ATOM 582 C C . ILE A 1 71 ? -13.137 -5.591 24.447 1.00 58.72 71 ILE A C 1
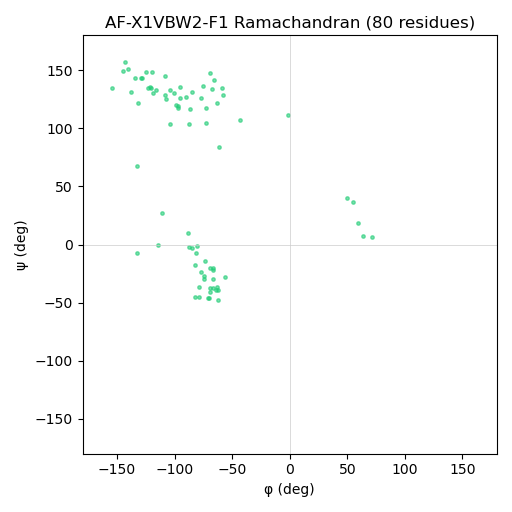ATOM 584 O O . ILE A 1 71 ? -13.754 -5.606 25.509 1.00 58.72 71 ILE A O 1
ATOM 588 N N . ALA A 1 72 ? -13.211 -4.557 23.601 1.00 57.09 72 ALA A N 1
ATOM 589 C CA . ALA A 1 72 ? -14.009 -3.356 23.862 1.00 57.09 72 ALA A CA 1
ATOM 590 C C . ALA A 1 72 ? -15.527 -3.571 23.685 1.00 57.09 72 ALA A C 1
ATOM 592 O O . ALA A 1 72 ? -16.313 -2.897 24.347 1.00 57.09 72 ALA A O 1
ATOM 593 N N . GLU A 1 73 ? -15.940 -4.516 22.835 1.00 62.28 73 GLU A N 1
ATOM 594 C CA . GLU A 1 73 ? -17.349 -4.857 22.573 1.00 62.28 73 GLU A CA 1
ATOM 595 C C . GLU A 1 73 ? -17.926 -5.903 23.549 1.00 62.28 73 GLU A C 1
ATOM 597 O O . GLU A 1 73 ? -19.120 -6.186 23.510 1.00 62.28 73 GLU A O 1
ATOM 602 N N . ASN A 1 74 ? -17.116 -6.424 24.481 1.00 49.97 74 ASN A N 1
ATOM 603 C CA . ASN A 1 74 ? -17.520 -7.403 25.498 1.00 49.97 74 ASN A CA 1
ATOM 604 C C . ASN A 1 74 ? -18.173 -8.674 24.915 1.00 49.97 74 ASN A C 1
ATOM 606 O O . ASN A 1 74 ? -19.078 -9.249 25.522 1.00 49.97 74 ASN A O 1
ATOM 610 N N . GLU A 1 75 ? -17.696 -9.149 23.763 1.00 53.41 75 GLU A N 1
ATOM 611 C CA . GLU A 1 75 ? -17.924 -10.542 23.382 1.00 53.41 75 GLU A CA 1
ATOM 612 C C . GLU A 1 75 ? -16.812 -11.397 23.990 1.00 53.41 75 GLU A C 1
ATOM 614 O O . GLU A 1 75 ? -15.625 -11.218 23.719 1.00 53.41 75 GLU A O 1
ATOM 619 N N . SER A 1 76 ? -17.223 -12.295 24.881 1.00 48.41 76 SER A N 1
ATOM 620 C CA . SER A 1 76 ? -16.402 -13.221 25.656 1.00 48.41 76 SER A CA 1
ATOM 621 C C . SER A 1 76 ? -15.297 -13.876 24.824 1.00 48.41 76 SER A C 1
ATOM 623 O O . SER A 1 76 ? -15.555 -14.770 24.017 1.00 48.41 76 SER A O 1
ATOM 625 N N . ILE A 1 77 ? -14.053 -13.462 25.060 1.00 55.00 77 ILE A N 1
ATOM 626 C CA . ILE A 1 77 ? -12.878 -14.082 24.452 1.00 55.00 77 ILE A CA 1
ATOM 627 C C . ILE A 1 77 ? -12.669 -15.440 25.116 1.00 55.00 77 ILE A C 1
ATOM 629 O O . ILE A 1 77 ? -12.225 -15.535 26.260 1.00 55.00 77 ILE A O 1
ATOM 633 N N . LEU A 1 78 ? -13.036 -16.492 24.383 1.00 49.59 78 LEU A N 1
ATOM 634 C CA . LEU A 1 78 ? -12.716 -17.871 24.722 1.00 49.59 78 LEU A CA 1
ATOM 635 C C . LEU A 1 78 ? -11.187 -18.050 24.693 1.00 49.59 78 LEU A C 1
ATOM 637 O O . LEU A 1 78 ? -10.542 -17.780 23.681 1.00 49.59 78 LEU A O 1
ATOM 641 N N . SER A 1 79 ? -10.661 -18.479 25.840 1.00 47.59 79 SER A N 1
ATOM 642 C CA . SER A 1 79 ? -9.365 -19.118 26.109 1.00 47.59 79 SER A CA 1
ATOM 643 C C . SER A 1 79 ? -8.455 -19.381 24.900 1.00 47.59 79 SER A C 1
ATOM 645 O O . SER A 1 79 ? -8.699 -20.295 24.112 1.00 47.59 79 SER A O 1
ATOM 647 N N . ILE A 1 80 ? -7.340 -18.650 24.830 1.00 48.66 80 ILE A N 1
ATOM 648 C CA . ILE A 1 80 ? -6.142 -19.116 24.127 1.00 48.66 80 ILE A CA 1
ATOM 649 C C . ILE A 1 80 ? -5.348 -19.922 25.161 1.00 48.66 80 ILE A C 1
ATOM 651 O O . ILE A 1 80 ? -4.785 -19.340 26.086 1.00 48.66 80 ILE A O 1
ATOM 655 N N . GLU A 1 81 ? -5.398 -21.249 25.047 1.00 42.06 81 GLU A N 1
ATOM 656 C CA . GLU A 1 81 ? -4.457 -22.149 25.724 1.00 42.06 81 GLU A CA 1
ATOM 657 C C . GLU A 1 81 ? -3.057 -22.003 25.100 1.00 42.06 81 GLU A C 1
ATOM 659 O O . GLU A 1 81 ? -2.941 -21.666 23.917 1.00 42.06 81 GLU A O 1
ATOM 664 N N . GLU A 1 82 ? -2.038 -22.188 25.948 1.00 49.22 82 GLU A N 1
ATOM 665 C CA . GLU A 1 82 ? -0.598 -21.945 25.727 1.00 49.22 82 GLU A CA 1
ATOM 666 C C . GLU A 1 82 ? 0.018 -22.629 24.494 1.00 49.22 82 GLU A C 1
ATOM 668 O O . GLU A 1 82 ? -0.318 -23.799 24.199 1.00 49.22 82 GLU A O 1
#

Solvent-accessible surface area (backbone atoms only — not comparable to full-atom 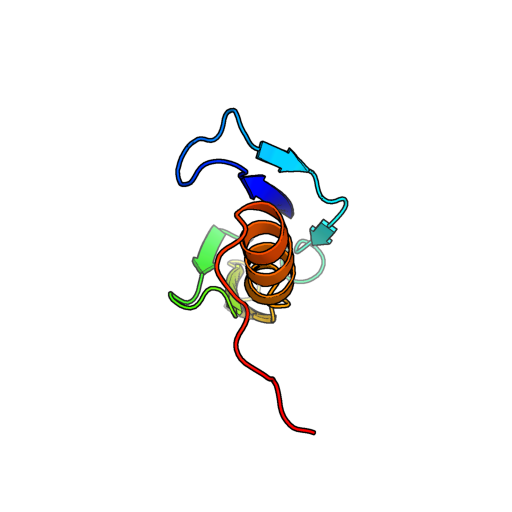values): 5195 Å² total; per-residue (Å²): 92,76,46,66,45,56,83,42,89,97,38,74,91,44,52,41,77,67,91,44,71,50,86,56,59,90,79,25,85,46,63,79,44,78,49,67,43,93,85,57,47,33,37,39,37,34,23,61,82,72,72,40,77,48,76,44,82,40,79,69,61,63,61,62,47,51,50,55,48,37,63,73,69,70,57,85,80,77,81,84,78,134

pLDDT: mean 81.13, std 17.76, range [42.06, 97.69]

Sequence (82 aa):
MFQYLLSTEWDISTATYIEKSKYVGDEDTYPFGLSFKPDGSKMYIMGYLNKTIYQYSLPLLRKFLKAVLSIAENESILSIEE

Secondary structure (DSSP, 8-state):
-EEEEESSTT-GGGEEEEEEE---TTT-SSEEEEEE-TTSSEEEEEETTTTEEEEEEPP-HHHHHHHHHHHHTT--------

Mean predicted aligned error: 9.49 Å

Radius of gyration: 16.66 Å; Cα contacts (8 Å, |Δi|>4): 106; chains: 1; bounding box: 32×32×42 Å